Protein AF-A0A519VNX2-F1 (afdb_monomer_lite)

Radius of gyration: 31.34 Å; chains: 1; bounding box: 67×35×85 Å

Foldseek 3Di:
DDDDDDDDDDDDDDDDDPDDDPPPPPPPPPPDDDPQRPDPDDDDPPDDPDDPPPDPPPDDCDPLLLVQLLQLQVCQQPPVNDDQVQAAQPPRSGDPVSVVVQVVVPPVSVVSSQVSNQVNHPPLKHKAKDAPPPDPDDPPDDPPPSRRIHIHIDSDHDDPPDD

Sequence (163 aa):
MKLKSTLSFAALFGILNLLAVASTSGQQTRGYIAPQDSVPVKRGANESLNQYSKVKSIREVDTRMIGAATYAASKLSDTAAYSQREGILIVDLFKAEDLSYFSNGGIANIVALFEEVNKRLPKGKKLEFITDSTQAFTSATNPLVLSALRAKISSNPASVSAN

pLDDT: mean 71.04, std 20.44, range [32.06, 96.5]

Secondary structure (DSSP, 8-state):
------------------------------PPPPGGG--SSPPPTT--SS------------HHHHHHHHHHHHHHH-TTSS-TTT-EEHHHHS-HHHHHHHHHT-HHHHHHHHHHHHHHSPTT-EEEEEE-S-----TTS-S--GGGEEEEEESSPPPS---

Structure (mmCIF, N/CA/C/O backbone):
data_AF-A0A519VNX2-F1
#
_entry.id   AF-A0A519VNX2-F1
#
loop_
_atom_site.group_PDB
_atom_site.id
_atom_site.type_symbol
_atom_site.label_atom_id
_atom_site.label_alt_id
_atom_site.label_comp_id
_atom_site.label_asym_id
_atom_site.label_entity_id
_atom_site.label_seq_id
_atom_site.pdbx_PDB_ins_code
_atom_site.Cartn_x
_atom_site.Cartn_y
_atom_site.Cartn_z
_atom_site.occupancy
_atom_site.B_iso_or_equiv
_atom_site.auth_seq_id
_atom_site.auth_comp_id
_atom_site.auth_asym_id
_atom_site.auth_atom_id
_atom_site.pdbx_PDB_model_num
ATOM 1 N N . MET A 1 1 ? -16.895 12.210 -62.984 1.00 44.88 1 MET A N 1
ATOM 2 C CA . MET A 1 1 ? -16.286 11.177 -63.855 1.00 44.88 1 MET A CA 1
ATOM 3 C C . MET A 1 1 ? -15.260 11.828 -64.773 1.00 44.88 1 MET A C 1
ATOM 5 O O . MET A 1 1 ? -15.672 12.644 -65.586 1.00 44.88 1 MET A O 1
ATOM 9 N N . LYS A 1 2 ? -13.970 11.490 -64.622 1.00 37.09 2 LYS A N 1
ATOM 10 C CA . LYS A 1 2 ? -12.954 11.315 -65.688 1.00 37.09 2 LYS A CA 1
ATOM 11 C C . LYS A 1 2 ? -11.561 11.207 -65.047 1.00 37.09 2 LYS A C 1
ATOM 13 O O . LYS A 1 2 ? -10.993 12.201 -64.615 1.00 37.09 2 LYS A O 1
ATOM 18 N N . LEU A 1 3 ? -11.048 9.975 -64.986 1.00 41.81 3 LEU A N 1
ATOM 19 C CA . LEU A 1 3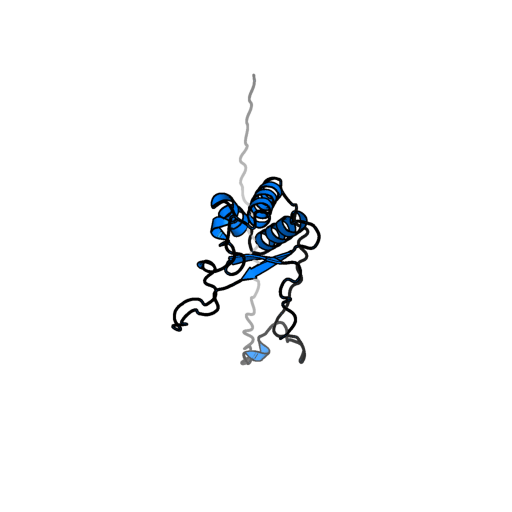 ? -9.623 9.676 -64.839 1.00 41.81 3 LEU A CA 1
ATOM 20 C C . LEU A 1 3 ? -8.884 10.130 -66.100 1.00 41.81 3 LEU A C 1
ATOM 22 O O . LEU A 1 3 ? -9.397 9.865 -67.186 1.00 41.81 3 LEU A O 1
ATOM 26 N N . LYS A 1 4 ? -7.659 10.653 -65.961 1.00 41.97 4 LYS A N 1
ATOM 27 C CA . LYS A 1 4 ? -6.552 10.355 -66.886 1.00 41.97 4 LYS A CA 1
ATOM 28 C C . LYS A 1 4 ? -5.216 10.312 -66.138 1.00 41.97 4 LYS A C 1
ATOM 30 O O . LYS A 1 4 ? -4.702 11.323 -65.681 1.00 41.97 4 LYS A O 1
ATOM 35 N N . SER A 1 5 ? -4.719 9.085 -66.023 1.00 45.97 5 SER A N 1
ATOM 36 C CA . SER A 1 5 ? -3.324 8.699 -65.826 1.00 45.97 5 SER A CA 1
ATOM 37 C C . SER A 1 5 ? -2.527 9.012 -67.094 1.00 45.97 5 SER A C 1
ATOM 39 O O . SER A 1 5 ? -3.057 8.781 -68.179 1.00 45.97 5 SER A O 1
ATOM 41 N N . THR A 1 6 ? -1.272 9.443 -66.943 1.00 48.34 6 THR A N 1
ATOM 42 C CA . THR A 1 6 ? -0.157 9.036 -67.819 1.00 48.34 6 THR A CA 1
ATOM 43 C C . THR A 1 6 ? 1.174 9.229 -67.087 1.00 48.34 6 THR A C 1
ATOM 45 O O . THR A 1 6 ? 1.663 10.348 -66.943 1.00 48.34 6 THR A O 1
ATOM 48 N N . LEU A 1 7 ? 1.748 8.113 -66.634 1.00 41.28 7 LEU A N 1
ATOM 49 C CA . LEU A 1 7 ? 3.182 7.933 -66.402 1.00 41.28 7 LEU A CA 1
ATOM 50 C C . LEU A 1 7 ? 3.916 8.025 -67.746 1.00 41.28 7 LEU A C 1
ATOM 52 O O . LEU A 1 7 ? 3.460 7.424 -68.718 1.00 41.28 7 LEU A O 1
ATOM 56 N N . SER A 1 8 ? 5.071 8.690 -67.789 1.00 40.59 8 SER A N 1
ATOM 57 C CA . SER A 1 8 ? 6.040 8.499 -68.872 1.00 40.59 8 SER A CA 1
ATOM 58 C C . SER A 1 8 ? 7.405 8.154 -68.296 1.00 40.59 8 SER A C 1
ATOM 60 O O . SER A 1 8 ? 8.051 8.958 -67.631 1.00 40.59 8 SER A O 1
ATOM 62 N N . PHE A 1 9 ? 7.804 6.920 -68.585 1.00 40.50 9 PHE A N 1
ATOM 63 C CA . PHE A 1 9 ? 9.162 6.405 -68.563 1.00 40.50 9 PHE A CA 1
ATOM 64 C C . PHE A 1 9 ? 10.041 7.214 -69.527 1.00 40.50 9 PHE A C 1
ATOM 66 O O . PHE A 1 9 ? 9.673 7.391 -70.686 1.00 40.50 9 PHE A O 1
ATOM 73 N N . ALA A 1 10 ? 11.221 7.627 -69.076 1.00 43.41 10 ALA A N 1
ATOM 74 C CA . ALA A 1 10 ? 12.358 7.911 -69.946 1.00 43.41 10 ALA A CA 1
ATOM 75 C C . ALA A 1 10 ? 13.645 7.686 -69.143 1.00 43.41 10 ALA A C 1
ATOM 77 O O . ALA A 1 10 ? 14.170 8.581 -68.488 1.00 43.41 10 ALA A O 1
ATOM 78 N N . ALA A 1 11 ? 14.119 6.444 -69.162 1.00 41.97 11 ALA A N 1
ATOM 79 C CA . ALA A 1 11 ? 15.511 6.124 -68.897 1.00 41.97 11 ALA A CA 1
ATOM 80 C C . ALA A 1 11 ? 16.286 6.347 -70.198 1.00 41.97 11 ALA A C 1
ATOM 82 O O . ALA A 1 11 ? 15.844 5.810 -71.210 1.00 41.97 11 ALA A O 1
ATOM 83 N N . LEU A 1 12 ? 17.421 7.060 -70.176 1.00 33.25 12 LEU A N 1
ATOM 84 C CA . LEU A 1 12 ? 18.574 6.688 -71.002 1.00 33.25 12 LEU A CA 1
ATOM 85 C C . LEU A 1 12 ? 19.874 7.465 -70.684 1.00 33.25 12 LEU A C 1
ATOM 87 O O . LEU A 1 12 ? 19.922 8.684 -70.773 1.00 33.25 12 LEU A O 1
ATOM 91 N N . PHE A 1 13 ? 20.907 6.679 -70.362 1.00 38.81 13 PHE A N 1
ATOM 92 C CA . PHE A 1 13 ? 22.365 6.841 -70.506 1.00 38.81 13 PHE A CA 1
ATOM 93 C C . PHE A 1 13 ? 23.074 8.190 -70.264 1.00 38.81 13 PHE A C 1
ATOM 95 O O . PHE A 1 13 ? 23.016 9.116 -71.063 1.00 38.81 13 PHE A O 1
ATOM 102 N N . GLY A 1 14 ? 23.962 8.169 -69.263 1.00 37.09 14 GLY A N 1
ATOM 103 C CA . GLY A 1 14 ? 25.172 8.991 -69.179 1.00 37.09 14 GLY A CA 1
ATOM 104 C C . GLY A 1 14 ? 26.284 8.188 -68.500 1.00 37.09 14 GLY A C 1
ATOM 105 O O . GLY A 1 14 ? 26.353 8.123 -67.277 1.00 37.09 14 GLY A O 1
ATOM 106 N N . ILE A 1 15 ? 27.086 7.496 -69.308 1.00 43.91 15 ILE A N 1
ATOM 107 C CA . ILE A 1 15 ? 28.237 6.677 -68.908 1.00 43.91 15 ILE A CA 1
ATOM 108 C C . ILE A 1 15 ? 29.459 7.592 -68.697 1.00 43.91 15 ILE A C 1
ATOM 110 O O . ILE A 1 15 ? 29.611 8.585 -69.401 1.00 43.91 15 ILE A O 1
ATOM 114 N N . LEU A 1 16 ? 30.366 7.151 -67.818 1.00 37.91 16 LEU A N 1
ATOM 115 C CA . LEU A 1 16 ? 31.793 7.502 -67.739 1.00 37.91 16 LEU A CA 1
ATOM 116 C C . LEU A 1 16 ? 32.188 8.747 -66.921 1.00 37.91 16 LEU A C 1
ATOM 118 O O . LEU A 1 16 ? 32.229 9.867 -67.411 1.00 37.91 16 LEU A O 1
ATOM 122 N N . ASN A 1 17 ? 32.653 8.495 -65.694 1.00 40.66 17 ASN A N 1
ATOM 123 C CA . ASN A 1 17 ? 33.915 9.061 -65.214 1.00 40.66 17 ASN A CA 1
ATOM 124 C C . ASN A 1 17 ? 34.545 8.111 -64.186 1.00 40.66 17 ASN A C 1
ATOM 126 O O . ASN A 1 17 ? 34.243 8.142 -62.995 1.00 40.66 17 ASN A O 1
ATOM 130 N N . LEU A 1 18 ? 35.413 7.233 -64.693 1.00 43.72 18 LEU A N 1
ATOM 131 C CA . LEU A 1 18 ? 36.406 6.505 -63.910 1.00 43.72 18 LEU A CA 1
ATOM 132 C C . LEU A 1 18 ? 37.554 7.488 -63.629 1.00 43.72 18 LEU A C 1
ATOM 134 O O . LEU A 1 18 ? 38.422 7.689 -64.474 1.00 43.72 18 LEU A O 1
ATOM 138 N N . LEU A 1 19 ? 37.552 8.120 -62.457 1.00 42.41 19 LEU A N 1
ATOM 139 C CA . LEU A 1 19 ? 38.737 8.788 -61.924 1.00 42.41 19 LEU A CA 1
ATOM 140 C C . LEU A 1 19 ? 39.234 7.987 -60.729 1.00 42.41 19 LEU A C 1
ATOM 142 O O . LEU A 1 19 ? 38.565 7.847 -59.707 1.00 42.41 19 LEU A O 1
ATOM 146 N N . ALA A 1 20 ? 40.413 7.411 -60.934 1.00 46.03 20 ALA A N 1
ATOM 147 C CA . ALA A 1 20 ? 41.166 6.636 -59.977 1.00 46.03 20 ALA A CA 1
ATOM 148 C C . ALA A 1 20 ? 41.418 7.447 -58.699 1.00 46.03 20 ALA A C 1
ATOM 150 O O . ALA A 1 20 ? 42.239 8.362 -58.679 1.00 46.03 20 ALA A O 1
ATOM 151 N N . VAL A 1 21 ? 40.752 7.068 -57.609 1.00 44.25 21 VAL A N 1
ATOM 152 C CA . VAL A 1 21 ? 41.239 7.372 -56.263 1.00 44.25 21 VAL A CA 1
ATOM 153 C C . VAL A 1 21 ? 42.240 6.282 -55.917 1.00 44.25 21 VAL A C 1
ATOM 155 O O . VAL A 1 21 ? 41.874 5.157 -55.571 1.00 44.25 21 VAL A O 1
ATOM 158 N N . ALA A 1 22 ? 43.523 6.618 -56.048 1.00 42.34 22 ALA A N 1
ATOM 159 C CA . ALA A 1 22 ? 44.597 5.869 -55.423 1.00 42.34 22 ALA A CA 1
ATOM 160 C C . ALA A 1 22 ? 44.324 5.844 -53.913 1.00 42.34 22 ALA A C 1
ATOM 162 O O . ALA A 1 22 ? 44.553 6.818 -53.200 1.00 42.34 22 ALA A O 1
ATOM 163 N N . SER A 1 23 ? 43.766 4.733 -53.441 1.00 39.31 23 SER A N 1
ATOM 164 C CA . SER A 1 23 ? 43.584 4.474 -52.022 1.00 39.31 23 SER A CA 1
ATOM 165 C C . SER A 1 23 ? 44.945 4.063 -51.479 1.00 39.31 23 SER A C 1
ATOM 167 O O . SER A 1 23 ? 45.313 2.892 -51.524 1.00 39.31 23 SER A O 1
ATOM 169 N N . THR A 1 24 ? 45.733 5.025 -51.010 1.00 43.62 24 THR A N 1
ATOM 170 C CA . THR A 1 24 ? 46.873 4.735 -50.145 1.00 43.62 24 THR A CA 1
ATOM 171 C C . THR A 1 24 ? 46.322 4.221 -48.819 1.00 43.62 24 THR A C 1
ATOM 173 O O . THR A 1 24 ? 46.073 4.973 -47.879 1.00 43.62 24 THR A O 1
ATOM 176 N N . SER A 1 25 ? 46.101 2.909 -48.729 1.00 41.31 25 SER A N 1
ATOM 177 C CA . SER A 1 25 ? 45.883 2.221 -47.460 1.00 41.31 25 SER A CA 1
ATOM 178 C C . SER A 1 25 ? 47.206 2.191 -46.696 1.00 41.31 25 SER A C 1
ATOM 180 O O . SER A 1 25 ? 47.900 1.177 -46.640 1.00 41.31 25 SER A O 1
ATOM 182 N N . GLY A 1 26 ? 47.580 3.340 -46.131 1.00 41.53 26 GLY A N 1
ATOM 183 C CA . GLY A 1 26 ? 48.569 3.421 -45.070 1.00 41.53 26 GLY A CA 1
ATOM 184 C C . GLY A 1 26 ? 47.995 2.708 -43.857 1.00 41.53 26 GLY A C 1
ATOM 185 O O . GLY A 1 26 ? 47.227 3.284 -43.090 1.00 41.53 26 GLY A O 1
ATOM 186 N N . GLN A 1 27 ? 48.321 1.427 -43.717 1.00 41.25 27 GLN A N 1
ATOM 187 C CA . GLN A 1 27 ? 48.014 0.639 -42.535 1.00 41.25 27 GLN A CA 1
ATOM 188 C C . GLN A 1 27 ? 48.839 1.218 -41.378 1.00 41.25 27 GLN A C 1
ATOM 190 O O . GLN A 1 27 ? 49.969 0.811 -41.125 1.00 41.25 27 GLN A O 1
ATOM 195 N N . GLN A 1 28 ? 48.297 2.233 -40.700 1.00 48.22 28 GLN A N 1
ATOM 196 C CA . GLN A 1 28 ? 48.812 2.673 -39.411 1.00 48.22 28 GLN A CA 1
ATOM 197 C C . GLN A 1 28 ? 48.651 1.499 -38.448 1.00 48.22 28 GLN A C 1
ATOM 199 O O . GLN A 1 28 ? 47.546 1.198 -37.993 1.00 48.22 28 GLN A O 1
ATOM 204 N N . THR A 1 29 ? 49.755 0.823 -38.147 1.00 52.72 29 THR A N 1
ATOM 205 C CA . THR A 1 29 ? 49.855 -0.095 -37.017 1.00 52.72 29 THR A CA 1
ATOM 206 C C . THR A 1 29 ? 49.552 0.697 -35.753 1.00 52.72 29 THR A C 1
ATOM 208 O O . THR A 1 29 ? 50.428 1.352 -35.188 1.00 52.72 29 THR A O 1
ATOM 211 N N . ARG A 1 30 ? 48.285 0.684 -35.325 1.00 60.16 30 ARG A N 1
ATOM 212 C CA . ARG A 1 30 ? 47.913 1.095 -33.975 1.00 60.16 30 ARG A CA 1
ATOM 213 C C . ARG A 1 30 ? 48.643 0.136 -33.043 1.00 60.16 30 ARG A C 1
ATOM 215 O O . ARG A 1 30 ? 48.323 -1.050 -33.008 1.00 60.16 30 ARG A O 1
ATOM 222 N N . GLY A 1 31 ? 49.680 0.639 -32.376 1.00 70.44 31 GLY A N 1
ATOM 223 C CA . GLY A 1 31 ? 50.355 -0.093 -31.312 1.00 70.44 31 GLY A CA 1
ATOM 224 C C . GLY A 1 31 ? 49.340 -0.559 -30.269 1.00 70.44 31 GLY A C 1
ATOM 225 O O . GLY A 1 31 ? 48.233 -0.025 -30.192 1.00 70.44 31 GLY A O 1
ATOM 226 N N . TYR A 1 32 ? 49.710 -1.575 -29.493 1.00 78.38 32 TYR A N 1
ATOM 227 C CA . TYR A 1 32 ? 48.873 -2.084 -28.410 1.00 78.38 32 TYR A CA 1
ATOM 228 C C . TYR A 1 32 ? 48.396 -0.928 -27.515 1.00 78.38 32 TYR A C 1
ATOM 230 O O . TYR A 1 32 ? 49.207 -0.235 -26.901 1.00 78.38 32 TYR A O 1
ATOM 238 N N . ILE A 1 33 ? 47.079 -0.719 -27.466 1.00 70.19 33 ILE A N 1
ATOM 239 C CA . ILE A 1 33 ? 46.433 0.207 -26.536 1.00 70.19 33 ILE A CA 1
ATOM 240 C C . ILE A 1 33 ? 45.960 -0.648 -25.372 1.00 70.19 33 ILE A C 1
ATOM 242 O O . ILE A 1 33 ? 45.141 -1.551 -25.557 1.00 70.19 33 ILE A O 1
ATOM 246 N N . ALA A 1 34 ? 46.495 -0.389 -24.183 1.00 72.50 34 ALA A N 1
ATOM 247 C CA . ALA A 1 34 ? 46.069 -1.110 -22.999 1.00 72.50 34 ALA A CA 1
ATOM 248 C C . ALA A 1 34 ? 44.564 -0.858 -22.754 1.00 72.50 34 ALA A C 1
ATOM 250 O O . ALA A 1 34 ? 44.101 0.264 -22.973 1.00 72.50 34 ALA A O 1
ATOM 251 N N . PRO A 1 35 ? 43.775 -1.858 -22.316 1.00 69.75 35 PRO A N 1
ATOM 252 C CA . PRO A 1 35 ? 42.317 -1.740 -22.210 1.00 69.75 35 PRO A CA 1
ATOM 253 C C . PRO A 1 35 ? 41.840 -0.507 -21.429 1.00 69.75 35 PRO A C 1
ATOM 255 O O . PRO A 1 35 ? 40.859 0.128 -21.810 1.00 69.75 35 PRO A O 1
ATOM 258 N N . GLN A 1 36 ? 42.577 -0.099 -20.395 1.00 69.69 36 GLN A N 1
ATOM 259 C CA . GLN A 1 36 ? 42.298 1.103 -19.606 1.00 69.69 36 GLN A CA 1
ATOM 260 C C . GLN A 1 36 ? 42.419 2.425 -20.389 1.00 69.69 36 GLN A C 1
ATOM 262 O O . GLN A 1 36 ? 41.786 3.413 -20.023 1.00 69.69 36 GLN A O 1
ATOM 267 N N . ASP A 1 37 ? 43.195 2.447 -21.472 1.00 67.62 37 ASP A N 1
ATOM 268 C CA . ASP A 1 37 ? 43.405 3.613 -22.338 1.00 67.62 37 ASP A CA 1
ATOM 269 C C . ASP A 1 37 ? 42.513 3.595 -23.587 1.00 67.62 37 ASP A C 1
ATOM 271 O O . ASP A 1 37 ? 42.497 4.555 -24.354 1.00 67.62 37 ASP A O 1
ATOM 275 N N . SER A 1 38 ? 41.730 2.527 -23.772 1.00 69.88 38 SER A N 1
ATOM 276 C CA . SER A 1 38 ? 40.743 2.409 -24.851 1.00 69.88 38 SER A CA 1
ATOM 277 C C . SER A 1 38 ? 39.376 3.018 -24.508 1.00 69.88 38 SER A C 1
ATOM 279 O O . SER A 1 38 ? 38.505 3.104 -25.375 1.00 69.88 38 SER A O 1
ATOM 281 N N . VAL A 1 39 ? 39.175 3.464 -23.260 1.00 69.12 39 VAL A N 1
ATOM 282 C CA . VAL A 1 39 ? 37.908 4.060 -22.818 1.00 69.12 39 VAL A CA 1
ATOM 283 C C . VAL A 1 39 ? 37.790 5.487 -23.379 1.00 69.12 39 VAL A C 1
ATOM 285 O O . VAL A 1 39 ? 38.620 6.335 -23.049 1.00 69.12 39 VAL A O 1
ATOM 288 N N . PRO A 1 40 ? 36.756 5.796 -24.185 1.00 64.75 40 PRO A N 1
ATOM 289 C CA . PRO A 1 40 ? 36.623 7.089 -24.867 1.00 64.75 40 PRO A CA 1
ATOM 290 C C . PRO A 1 40 ? 36.394 8.275 -23.916 1.00 64.75 40 PRO A C 1
ATOM 292 O O . PRO A 1 40 ? 36.551 9.424 -24.318 1.00 64.75 40 PRO A O 1
ATOM 295 N N . VAL A 1 41 ? 36.042 8.009 -22.655 1.00 68.12 41 VAL A N 1
ATOM 296 C CA . VAL A 1 41 ? 35.867 9.016 -21.605 1.00 68.12 41 VAL A CA 1
ATOM 297 C C . VAL A 1 41 ? 36.534 8.507 -20.330 1.00 68.12 41 VAL A C 1
ATOM 299 O O . VAL A 1 41 ? 36.065 7.552 -19.709 1.00 68.12 41 VAL A O 1
ATOM 302 N N . LYS A 1 42 ? 37.643 9.141 -19.934 1.00 67.69 42 LYS A N 1
ATOM 303 C CA . LYS A 1 42 ? 38.283 8.875 -18.641 1.00 67.69 42 LYS A CA 1
ATOM 304 C C . LYS A 1 42 ? 37.453 9.531 -17.540 1.00 67.69 42 LYS A C 1
ATOM 306 O O . LYS A 1 42 ? 37.193 10.730 -17.591 1.00 67.69 42 LYS A O 1
ATOM 311 N N . ARG A 1 43 ? 37.039 8.732 -16.558 1.00 67.75 43 ARG A N 1
ATOM 312 C CA . ARG A 1 43 ? 36.327 9.218 -15.373 1.00 67.75 43 ARG A CA 1
ATOM 313 C C . ARG A 1 43 ? 37.257 10.059 -14.506 1.00 67.75 43 ARG A C 1
ATOM 315 O O . ARG A 1 43 ? 38.447 9.760 -14.400 1.00 67.75 43 ARG A O 1
ATOM 322 N N . GLY A 1 44 ? 36.714 11.095 -13.876 1.00 77.75 44 GLY A N 1
ATOM 323 C CA . GLY A 1 44 ? 37.457 11.886 -12.897 1.00 77.75 44 GLY A CA 1
ATOM 324 C C . GLY A 1 44 ? 37.839 11.030 -11.685 1.00 77.75 44 GLY A C 1
ATOM 325 O O . GLY A 1 44 ? 37.074 10.155 -11.284 1.00 77.75 44 GLY A O 1
ATOM 326 N N . ALA A 1 45 ? 38.997 11.295 -11.070 1.00 73.94 45 ALA A N 1
ATOM 327 C CA . ALA A 1 45 ? 39.534 10.497 -9.955 1.00 73.94 45 ALA A CA 1
ATOM 32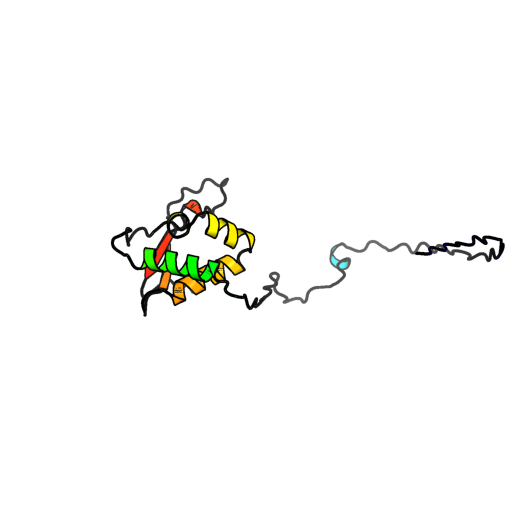8 C C . ALA A 1 45 ? 38.576 10.354 -8.750 1.00 73.94 45 ALA A C 1
ATOM 330 O O . ALA A 1 45 ? 38.704 9.408 -7.982 1.00 73.94 45 ALA A O 1
ATOM 331 N N . ASN A 1 46 ? 37.596 11.258 -8.622 1.00 72.12 46 ASN A N 1
ATOM 332 C CA . ASN A 1 46 ? 36.613 11.291 -7.537 1.00 72.12 46 ASN A CA 1
ATOM 333 C C . ASN A 1 46 ? 35.154 11.191 -8.028 1.00 72.12 46 ASN A C 1
ATOM 335 O O . ASN A 1 46 ? 34.231 11.528 -7.288 1.00 72.12 46 ASN A O 1
ATOM 339 N N . GLU A 1 47 ? 34.904 10.771 -9.273 1.00 69.94 47 GLU A N 1
ATOM 340 C CA . GLU A 1 47 ? 33.527 10.571 -9.738 1.00 69.94 47 GLU A CA 1
ATOM 341 C C . GLU A 1 47 ? 32.907 9.327 -9.093 1.00 69.94 47 GLU A C 1
ATOM 343 O O . GLU A 1 47 ? 33.455 8.228 -9.189 1.00 69.94 47 GLU A O 1
ATOM 348 N N . SER A 1 48 ? 31.722 9.481 -8.494 1.00 69.19 48 SER A N 1
ATOM 349 C CA . SER A 1 48 ? 30.921 8.367 -7.969 1.00 69.19 48 SER A CA 1
ATOM 350 C C . SER A 1 48 ? 30.731 7.272 -9.026 1.00 69.19 48 SER A C 1
ATOM 352 O O . SER A 1 48 ? 30.368 7.555 -10.167 1.00 69.19 48 SER A O 1
ATOM 354 N N . LEU A 1 49 ? 30.948 6.008 -8.638 1.00 67.06 49 LEU A N 1
ATOM 355 C CA . LEU A 1 49 ? 30.630 4.823 -9.456 1.00 67.06 49 LEU A CA 1
ATOM 356 C C . LEU A 1 49 ? 29.137 4.723 -9.779 1.00 67.06 49 LEU A C 1
ATOM 358 O O . LEU A 1 49 ? 28.767 4.175 -10.812 1.00 67.06 49 LEU A O 1
ATOM 362 N N . ASN A 1 50 ? 28.299 5.299 -8.919 1.00 61.03 50 ASN A N 1
ATOM 363 C CA . ASN A 1 50 ? 26.856 5.274 -9.053 1.00 61.03 50 ASN A CA 1
ATOM 364 C C . ASN A 1 50 ? 26.377 6.625 -9.588 1.00 61.03 50 ASN A C 1
ATOM 366 O O . ASN A 1 50 ? 26.440 7.639 -8.885 1.00 61.03 50 ASN A O 1
ATOM 370 N N . GLN A 1 51 ? 25.886 6.637 -10.827 1.00 53.81 51 GLN A N 1
ATOM 371 C CA . GLN A 1 51 ? 25.124 7.760 -11.362 1.00 53.81 51 GLN A CA 1
ATOM 372 C C . GLN A 1 51 ? 23.681 7.650 -10.863 1.00 53.81 51 GLN A C 1
ATOM 374 O O . GLN A 1 51 ? 22.859 6.934 -11.430 1.00 53.81 51 GLN A O 1
ATOM 379 N N . TYR A 1 52 ? 23.360 8.361 -9.784 1.00 49.88 52 TYR A N 1
ATOM 380 C CA . TYR A 1 52 ? 21.972 8.530 -9.368 1.00 49.88 52 TYR A CA 1
ATOM 381 C C . TYR A 1 52 ? 21.305 9.553 -10.288 1.00 49.88 52 TYR A C 1
ATOM 383 O O . TYR A 1 52 ? 21.366 10.761 -10.056 1.00 49.88 52 TYR A O 1
ATOM 391 N N . SER A 1 53 ? 20.672 9.071 -11.356 1.00 47.47 53 SER A N 1
ATOM 392 C CA . SER A 1 53 ? 19.814 9.911 -12.187 1.00 47.47 53 SER A CA 1
ATOM 393 C C . SER A 1 53 ? 18.559 10.283 -11.393 1.00 47.47 53 SER A C 1
ATOM 395 O O . SER A 1 53 ? 17.662 9.462 -11.191 1.00 47.47 53 SER A O 1
ATOM 397 N N . LYS A 1 54 ? 18.489 11.528 -10.909 1.00 44.59 54 LYS A N 1
ATOM 398 C CA . LYS A 1 54 ? 17.256 12.105 -10.355 1.00 44.59 54 LYS A CA 1
ATOM 399 C C . LYS A 1 54 ? 16.320 12.463 -11.509 1.00 44.59 54 LYS A C 1
ATOM 401 O O . LYS A 1 54 ? 16.220 13.619 -11.911 1.00 44.59 54 LYS A O 1
ATOM 406 N N . VAL A 1 55 ? 15.614 11.468 -12.037 1.00 49.50 55 VAL A N 1
ATOM 407 C CA . VAL A 1 55 ? 14.501 11.713 -12.958 1.00 49.50 55 VAL A CA 1
ATOM 408 C C . VAL A 1 55 ? 13.299 12.151 -12.131 1.00 49.50 55 VAL A C 1
ATOM 410 O O . VAL A 1 55 ? 12.663 11.349 -11.451 1.00 49.50 55 VAL A O 1
ATOM 413 N N . LYS A 1 56 ? 12.980 13.445 -12.174 1.00 46.22 56 LYS A N 1
ATOM 414 C CA . LYS A 1 56 ? 11.731 13.964 -11.616 1.00 46.22 56 LYS A CA 1
ATOM 415 C C . LYS A 1 56 ? 10.635 13.768 -12.667 1.00 46.22 56 LYS A C 1
ATOM 417 O O . LYS A 1 56 ? 10.398 14.655 -13.480 1.00 46.22 56 LYS A O 1
ATOM 422 N N . SER A 1 57 ? 9.997 12.597 -12.695 1.00 48.28 57 SER A N 1
ATOM 423 C CA . SER A 1 57 ? 8.800 12.413 -13.522 1.00 48.28 57 SER A CA 1
ATOM 424 C C . SER A 1 57 ? 7.622 13.087 -12.822 1.00 48.28 57 SER A C 1
ATOM 426 O O . SER A 1 57 ? 7.121 12.576 -11.821 1.00 48.28 57 SER A O 1
ATOM 428 N N . ILE A 1 58 ? 7.185 14.242 -13.320 1.00 50.56 58 ILE A N 1
ATOM 429 C CA . ILE A 1 58 ? 5.866 14.773 -12.966 1.00 50.56 58 ILE A CA 1
ATOM 430 C C . ILE A 1 58 ? 4.873 13.845 -13.657 1.00 50.56 58 ILE A C 1
ATOM 432 O O . ILE A 1 58 ? 4.806 13.825 -14.884 1.00 50.56 58 ILE A O 1
ATOM 436 N N . ARG A 1 59 ? 4.197 12.999 -12.879 1.00 61.28 59 ARG A N 1
ATOM 437 C CA . ARG A 1 59 ? 3.293 11.988 -13.421 1.00 61.28 59 ARG A CA 1
ATOM 438 C C . ARG A 1 59 ? 1.851 12.431 -13.233 1.00 61.28 59 ARG A C 1
ATOM 440 O O . ARG A 1 59 ? 1.474 12.883 -12.154 1.00 61.28 59 ARG A O 1
ATOM 447 N N . GLU A 1 60 ? 1.075 12.316 -14.301 1.00 67.50 60 GLU A N 1
ATOM 448 C CA . GLU A 1 60 ? -0.356 12.590 -14.290 1.00 67.50 60 GLU A CA 1
ATOM 449 C C . GLU A 1 60 ? -1.064 11.497 -13.483 1.00 67.50 60 GLU A C 1
ATOM 451 O O . GLU A 1 60 ? -0.901 10.304 -13.746 1.00 67.50 60 GLU A O 1
ATOM 456 N N . VAL A 1 61 ? -1.799 11.907 -12.452 1.00 78.56 61 VAL A N 1
ATOM 457 C CA . VAL A 1 61 ? -2.631 11.009 -11.653 1.00 78.56 61 VAL A CA 1
ATOM 458 C C . VAL A 1 61 ? -3.926 10.783 -12.431 1.00 78.56 61 VAL A C 1
ATOM 460 O O . VAL A 1 61 ? -4.722 11.709 -12.582 1.00 78.56 61 VAL A O 1
ATOM 463 N N . ASP A 1 62 ? -4.133 9.564 -12.929 1.00 86.88 62 ASP A N 1
ATOM 464 C CA . ASP A 1 62 ? -5.352 9.202 -13.655 1.00 86.88 62 ASP A CA 1
ATOM 465 C C . ASP A 1 62 ? -6.505 8.810 -12.706 1.00 86.88 62 ASP A C 1
ATOM 467 O O . ASP A 1 62 ? -6.334 8.566 -11.506 1.00 86.88 62 ASP A O 1
ATOM 471 N N . THR A 1 63 ? -7.726 8.755 -13.243 1.00 91.44 63 THR A N 1
ATOM 472 C CA . THR A 1 63 ? -8.932 8.397 -12.474 1.00 91.44 63 THR A CA 1
ATOM 473 C C . THR A 1 63 ? -8.853 6.994 -11.880 1.00 91.44 63 THR A C 1
ATOM 475 O O . THR A 1 63 ? -9.410 6.745 -10.808 1.00 91.44 63 THR A O 1
ATOM 478 N N . ARG A 1 64 ? -8.129 6.083 -12.537 1.00 92.88 64 ARG A N 1
ATOM 479 C CA . ARG A 1 64 ? -7.918 4.719 -12.058 1.00 92.88 64 ARG A CA 1
ATOM 480 C C . ARG A 1 64 ? -7.034 4.700 -10.816 1.00 92.88 64 ARG A C 1
ATOM 482 O O . ARG A 1 64 ? -7.375 4.028 -9.850 1.00 92.88 64 ARG A O 1
ATOM 489 N N . MET A 1 65 ? -5.954 5.474 -10.801 1.00 93.88 65 MET A N 1
ATOM 490 C CA . MET A 1 65 ? -5.068 5.649 -9.652 1.00 93.88 65 MET A CA 1
ATOM 491 C C . MET A 1 65 ? -5.815 6.264 -8.481 1.00 93.88 65 MET A C 1
ATOM 493 O O . MET A 1 65 ? -5.699 5.774 -7.361 1.00 93.88 65 MET A O 1
ATOM 497 N N . ILE A 1 66 ? -6.648 7.272 -8.746 1.00 94.88 66 ILE A N 1
ATOM 498 C CA . ILE A 1 66 ? -7.525 7.859 -7.730 1.00 94.88 66 ILE A CA 1
ATOM 499 C C . ILE A 1 66 ? -8.464 6.795 -7.154 1.00 94.88 66 ILE A C 1
ATOM 501 O O . ILE A 1 66 ? -8.570 6.686 -5.935 1.00 94.88 66 ILE A O 1
ATOM 505 N N . GLY A 1 67 ? -9.125 6.006 -8.005 1.00 95.94 67 GLY A N 1
ATOM 506 C CA . GLY A 1 67 ? -10.044 4.948 -7.583 1.00 95.94 67 GLY A CA 1
ATOM 507 C C . GLY A 1 67 ? -9.358 3.856 -6.761 1.00 95.94 67 GLY A C 1
ATOM 508 O O . GLY A 1 67 ? -9.819 3.533 -5.665 1.00 95.94 67 GLY A O 1
ATOM 509 N N . ALA A 1 68 ? -8.227 3.343 -7.245 1.00 95.56 68 ALA A N 1
ATOM 510 C CA . ALA A 1 68 ? -7.425 2.335 -6.560 1.00 95.56 68 ALA A CA 1
ATOM 511 C C . ALA A 1 68 ? -6.903 2.850 -5.211 1.00 95.56 68 ALA A C 1
ATOM 513 O O . ALA A 1 68 ? -6.994 2.153 -4.201 1.00 95.56 68 ALA A O 1
ATOM 514 N N . ALA A 1 69 ? -6.424 4.096 -5.167 1.00 95.94 69 ALA A N 1
ATOM 515 C CA . ALA A 1 69 ? -5.952 4.726 -3.941 1.00 95.94 69 ALA A CA 1
ATOM 516 C C . ALA A 1 69 ? -7.081 4.957 -2.927 1.00 95.94 69 ALA A C 1
ATOM 518 O O . ALA A 1 69 ? -6.882 4.737 -1.734 1.00 95.94 69 ALA A O 1
ATOM 519 N N . THR A 1 70 ? -8.269 5.370 -3.378 1.00 96.50 70 THR A N 1
ATOM 520 C CA . THR A 1 70 ? -9.457 5.525 -2.521 1.00 96.50 70 THR A CA 1
ATOM 521 C C . THR A 1 70 ? -9.916 4.186 -1.961 1.00 96.50 70 THR A C 1
ATOM 523 O O . THR A 1 70 ? -10.194 4.085 -0.767 1.00 96.50 70 THR A O 1
ATOM 526 N N . TYR A 1 71 ? -9.943 3.143 -2.792 1.00 95.81 71 TYR A N 1
ATOM 527 C CA . TYR A 1 71 ? -10.268 1.794 -2.345 1.00 95.81 71 TYR A CA 1
ATOM 528 C C . TYR A 1 71 ? -9.273 1.308 -1.284 1.00 95.81 71 TYR A C 1
ATOM 530 O O . TYR A 1 71 ? -9.685 0.950 -0.179 1.00 95.81 71 TYR A O 1
ATOM 538 N N . ALA A 1 72 ? -7.972 1.393 -1.559 1.00 95.69 72 ALA A N 1
ATOM 539 C CA . ALA A 1 72 ? -6.935 1.014 -0.606 1.00 95.69 72 ALA A CA 1
ATOM 540 C C . ALA A 1 72 ? -7.009 1.825 0.700 1.00 95.69 72 ALA A C 1
ATOM 542 O O . ALA A 1 72 ? -6.939 1.259 1.788 1.00 95.69 72 ALA A O 1
ATOM 543 N N . ALA A 1 73 ? -7.219 3.142 0.618 1.00 95.56 73 ALA A N 1
ATOM 544 C CA . ALA A 1 73 ? -7.374 3.993 1.795 1.00 95.56 73 ALA A CA 1
ATOM 545 C C . ALA A 1 73 ? -8.597 3.605 2.640 1.00 95.56 73 ALA A C 1
ATOM 547 O O . ALA A 1 73 ? -8.510 3.630 3.867 1.00 95.56 73 ALA A O 1
ATOM 548 N N . SER A 1 74 ? -9.711 3.201 2.017 1.00 95.00 74 SER A N 1
ATOM 549 C CA . SER A 1 74 ? -10.893 2.711 2.741 1.00 95.00 74 SER A CA 1
ATOM 550 C C . SER A 1 74 ? -10.605 1.414 3.504 1.00 95.00 74 SER A C 1
ATOM 552 O O . SER A 1 74 ? -10.909 1.331 4.691 1.00 95.00 74 SER A O 1
ATOM 554 N N . LYS A 1 75 ? -9.916 0.454 2.871 1.00 94.81 75 LYS A N 1
ATOM 555 C CA . LYS A 1 75 ? -9.477 -0.804 3.501 1.00 94.81 75 LYS A CA 1
ATOM 556 C C . LYS A 1 75 ? -8.533 -0.563 4.675 1.00 94.81 75 LYS A C 1
ATOM 558 O O . LYS A 1 75 ? -8.664 -1.190 5.715 1.00 94.81 75 LYS A O 1
ATOM 563 N N . LEU A 1 76 ? -7.599 0.367 4.506 1.00 94.00 76 LEU A N 1
ATOM 564 C CA . LEU A 1 76 ? -6.632 0.755 5.531 1.00 94.00 76 LEU A CA 1
ATOM 565 C C . LEU A 1 76 ? -7.254 1.547 6.685 1.00 94.00 76 LEU A C 1
ATOM 567 O O . LEU A 1 76 ? -6.754 1.489 7.805 1.00 94.00 76 LEU A O 1
ATOM 571 N N . SER A 1 77 ? -8.318 2.304 6.420 1.00 92.06 77 SER A N 1
ATOM 572 C CA . SER A 1 77 ? -9.026 3.074 7.449 1.00 92.06 77 SER A CA 1
ATOM 573 C C . SER A 1 77 ? -9.941 2.200 8.300 1.00 92.06 77 SER A C 1
ATOM 575 O O . SER A 1 77 ? -10.184 2.532 9.459 1.00 92.06 77 SER A O 1
ATOM 577 N N . ASP A 1 78 ? -10.423 1.083 7.752 1.00 92.38 78 ASP A N 1
ATOM 578 C CA . ASP A 1 78 ? -11.166 0.074 8.498 1.00 92.38 78 ASP A CA 1
ATOM 579 C C . ASP A 1 78 ? -10.207 -0.821 9.291 1.00 92.38 78 ASP A C 1
ATOM 581 O O . ASP A 1 78 ? -9.843 -1.931 8.899 1.00 92.38 78 ASP A O 1
ATOM 585 N N . THR A 1 79 ? -9.766 -0.312 10.439 1.00 85.75 79 THR A N 1
ATOM 586 C CA . THR A 1 79 ? -8.799 -1.004 11.291 1.00 85.75 79 THR A CA 1
ATOM 587 C C . THR A 1 79 ? -9.341 -2.279 11.936 1.00 85.75 79 THR A C 1
ATOM 589 O O . THR A 1 79 ? -8.545 -3.037 12.489 1.00 85.75 79 THR A O 1
ATOM 592 N N . ALA A 1 80 ? -10.655 -2.524 11.870 1.00 89.38 80 ALA A N 1
ATOM 593 C CA . ALA A 1 80 ? -11.284 -3.757 12.333 1.00 89.38 80 ALA A CA 1
ATOM 594 C C . ALA A 1 80 ? -11.205 -4.885 11.289 1.00 89.38 80 ALA A C 1
ATOM 596 O O . ALA A 1 80 ? -11.279 -6.058 11.652 1.00 89.38 80 ALA A O 1
ATOM 597 N N . ALA A 1 81 ? -11.014 -4.551 10.009 1.00 88.69 81 ALA A N 1
ATOM 598 C CA . ALA A 1 81 ? -10.957 -5.521 8.918 1.00 88.69 81 ALA A CA 1
ATOM 599 C C . ALA A 1 81 ? -9.612 -6.261 8.799 1.00 88.69 81 ALA A C 1
ATOM 601 O O . ALA A 1 81 ? -9.500 -7.193 8.002 1.00 88.69 81 ALA A O 1
ATOM 602 N N . TYR A 1 82 ? -8.581 -5.858 9.550 1.00 90.44 82 TYR A N 1
ATOM 603 C CA . TYR A 1 82 ? -7.261 -6.486 9.497 1.00 90.44 82 TYR A CA 1
ATOM 604 C C . TYR A 1 82 ? -6.488 -6.367 10.820 1.00 90.44 82 TYR A C 1
ATOM 606 O O . TYR A 1 82 ? -6.708 -5.467 11.630 1.00 90.44 82 TYR A O 1
ATOM 614 N N . SER A 1 83 ? -5.526 -7.271 11.031 1.00 89.31 83 SER A N 1
ATOM 615 C CA . SER A 1 83 ? -4.627 -7.231 12.190 1.00 89.31 83 SER A CA 1
ATOM 616 C C . SER A 1 83 ? -3.698 -6.018 12.108 1.00 89.31 83 SER A C 1
ATOM 618 O O . SER A 1 83 ? -2.846 -5.948 11.229 1.00 89.31 83 SER A O 1
ATOM 620 N N . GLN A 1 84 ? -3.787 -5.078 13.054 1.00 87.44 84 GLN A N 1
ATOM 621 C CA . GLN A 1 84 ? -2.869 -3.924 13.107 1.00 87.44 84 GLN A CA 1
ATOM 622 C C . GLN A 1 84 ? -1.413 -4.321 13.393 1.00 87.44 84 GLN A C 1
ATOM 624 O O . GLN A 1 84 ? -0.495 -3.547 13.116 1.00 87.44 84 GLN A O 1
ATOM 629 N N . ARG A 1 85 ? -1.196 -5.512 13.967 1.00 86.81 85 ARG A N 1
ATOM 630 C CA . ARG A 1 85 ? 0.142 -6.039 14.247 1.00 86.81 85 ARG A CA 1
ATOM 631 C C . ARG A 1 85 ? 0.813 -6.548 12.977 1.00 86.81 85 ARG A C 1
ATOM 633 O O . ARG A 1 85 ? 1.983 -6.257 12.764 1.00 86.81 85 ARG A O 1
ATOM 640 N N . GLU A 1 86 ? 0.074 -7.295 12.165 1.00 87.12 86 GLU A N 1
ATOM 641 C CA . GLU A 1 86 ? 0.603 -7.949 10.963 1.00 87.12 86 GLU A CA 1
ATOM 642 C C . GLU A 1 86 ? 0.471 -7.052 9.726 1.00 87.12 86 GLU A C 1
ATOM 644 O O . GLU A 1 86 ? 1.340 -7.041 8.863 1.00 87.12 86 GLU A O 1
ATOM 649 N N . GLY A 1 87 ? -0.585 -6.245 9.658 1.00 90.12 87 GLY A N 1
ATOM 650 C CA . GLY A 1 87 ? -0.951 -5.473 8.478 1.00 90.12 87 GLY A CA 1
ATOM 651 C C . GLY A 1 87 ? -1.718 -6.299 7.442 1.00 90.12 87 GLY A C 1
ATOM 652 O O . GLY A 1 87 ? -1.843 -7.523 7.530 1.00 90.12 87 GLY A O 1
ATOM 653 N N . ILE A 1 88 ? -2.241 -5.602 6.439 1.00 91.69 88 ILE A N 1
ATOM 654 C CA . ILE A 1 88 ? -2.919 -6.183 5.279 1.00 91.69 88 ILE A CA 1
ATOM 655 C C . ILE A 1 88 ? -1.899 -6.465 4.172 1.00 91.69 88 ILE A C 1
ATOM 657 O O . ILE A 1 88 ? -1.001 -5.657 3.940 1.00 91.69 88 ILE A O 1
ATOM 661 N N . LEU A 1 89 ? -2.010 -7.601 3.480 1.00 90.44 89 LEU A N 1
ATOM 662 C CA . LEU A 1 89 ? -1.155 -7.893 2.327 1.00 90.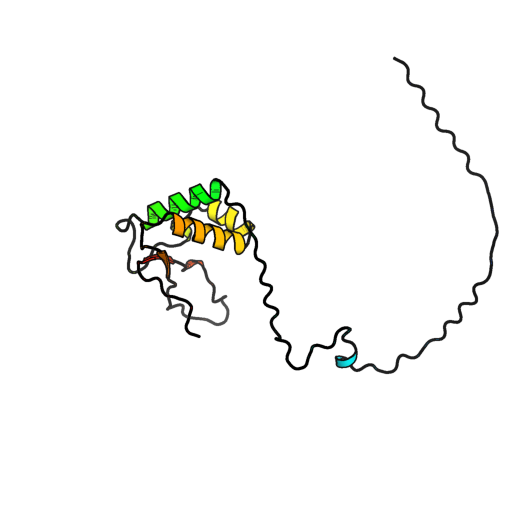44 89 LEU A CA 1
ATOM 663 C C . LEU A 1 89 ? -1.417 -6.895 1.195 1.00 90.44 89 LEU A C 1
ATOM 665 O O . LEU A 1 89 ? -2.560 -6.520 0.938 1.00 90.44 89 LEU A O 1
ATOM 669 N N . ILE A 1 90 ? -0.373 -6.506 0.457 1.00 89.25 90 ILE A N 1
ATOM 670 C CA . ILE A 1 90 ? -0.532 -5.593 -0.690 1.00 89.25 90 ILE A CA 1
ATOM 671 C C . ILE A 1 90 ? -1.475 -6.175 -1.755 1.00 89.25 90 ILE A C 1
ATOM 673 O O . ILE A 1 90 ? -2.234 -5.428 -2.369 1.00 89.25 90 ILE A O 1
ATOM 677 N N . VAL A 1 91 ? -1.480 -7.499 -1.937 1.00 89.25 91 VAL A N 1
ATOM 678 C CA . VAL A 1 91 ? -2.385 -8.183 -2.877 1.00 89.25 91 VAL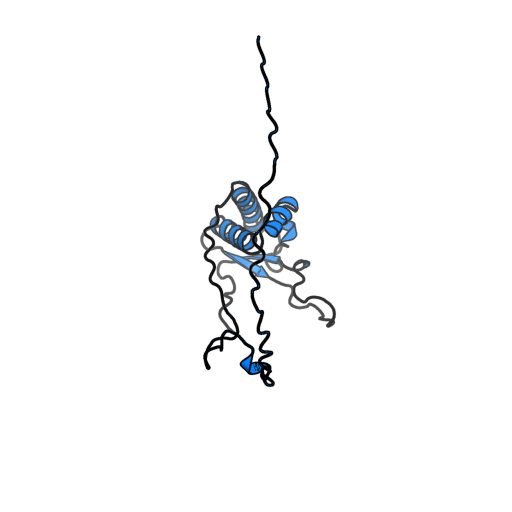 A CA 1
ATOM 679 C C . VAL A 1 91 ? -3.859 -8.123 -2.465 1.00 89.25 91 VAL A C 1
ATOM 681 O O . VAL A 1 91 ? -4.718 -8.182 -3.335 1.00 89.25 91 VAL A O 1
ATOM 684 N N . ASP A 1 92 ? -4.143 -7.946 -1.172 1.00 90.25 92 ASP A N 1
ATOM 685 C CA . ASP A 1 92 ? -5.505 -7.806 -0.637 1.00 90.25 92 ASP A CA 1
ATOM 686 C C . ASP A 1 92 ? -5.928 -6.332 -0.520 1.00 90.25 92 ASP A C 1
ATOM 688 O O . ASP A 1 92 ? -7.117 -6.001 -0.463 1.00 90.25 92 ASP A O 1
ATOM 692 N N . LEU A 1 93 ? -4.944 -5.429 -0.480 1.00 92.12 93 LEU A N 1
ATOM 693 C CA . LEU A 1 93 ? -5.149 -3.989 -0.385 1.00 92.12 93 LEU A CA 1
ATOM 694 C C . LEU A 1 93 ? -5.664 -3.383 -1.699 1.00 92.12 93 LEU A C 1
ATOM 696 O O . LEU A 1 93 ? -6.425 -2.413 -1.684 1.00 92.12 93 LEU A O 1
ATOM 700 N N . PHE A 1 94 ? -5.263 -3.955 -2.831 1.00 92.75 94 PHE A N 1
ATOM 701 C CA . PHE A 1 94 ? -5.621 -3.491 -4.168 1.00 92.75 94 PHE A CA 1
ATOM 702 C C . PHE A 1 94 ? -6.301 -4.601 -4.963 1.00 92.75 94 PHE A C 1
ATOM 704 O O . PHE A 1 94 ? -6.124 -5.784 -4.694 1.00 92.75 94 PHE A O 1
ATOM 711 N N . LYS A 1 95 ? -7.052 -4.229 -5.999 1.00 92.50 95 LYS A N 1
ATOM 712 C CA . LYS A 1 95 ? -7.548 -5.214 -6.962 1.00 92.50 95 LYS A CA 1
ATOM 713 C C . LYS A 1 95 ? -6.389 -5.732 -7.816 1.00 92.50 95 LYS A C 1
ATOM 715 O O . LYS A 1 95 ? -5.507 -4.963 -8.202 1.00 92.50 95 LYS A O 1
ATOM 720 N N . ALA A 1 96 ? -6.425 -7.012 -8.184 1.00 89.62 96 ALA A N 1
ATOM 721 C CA . ALA A 1 96 ? -5.386 -7.632 -9.012 1.00 89.62 96 ALA A CA 1
ATOM 722 C C . ALA A 1 96 ? -5.179 -6.902 -10.355 1.00 89.62 96 ALA A C 1
ATOM 724 O O . ALA A 1 96 ? -4.048 -6.685 -10.789 1.00 89.62 96 ALA A O 1
ATOM 725 N N . GLU A 1 97 ? -6.272 -6.456 -10.979 1.00 91.25 97 GLU A N 1
ATOM 726 C CA . GLU A 1 97 ? -6.253 -5.669 -12.217 1.00 91.25 97 GLU A CA 1
ATOM 727 C C . GLU A 1 97 ? -5.507 -4.335 -12.071 1.00 91.25 97 GLU A C 1
ATOM 729 O O . GLU A 1 97 ? -4.822 -3.908 -13.002 1.00 91.25 97 GLU A O 1
ATOM 734 N N . ASP A 1 98 ? -5.613 -3.685 -10.911 1.00 90.94 98 ASP A N 1
ATOM 735 C CA . ASP A 1 98 ? -4.945 -2.417 -10.622 1.00 90.94 98 ASP A CA 1
ATOM 736 C C . ASP A 1 98 ? -3.454 -2.634 -10.377 1.00 90.94 98 ASP A C 1
ATOM 738 O O . ASP A 1 98 ? -2.627 -1.929 -10.953 1.00 90.94 98 ASP A O 1
ATOM 742 N N . LEU A 1 99 ? -3.086 -3.668 -9.615 1.00 87.38 99 LEU A N 1
ATOM 743 C CA . LEU A 1 99 ? -1.682 -4.044 -9.426 1.00 87.38 99 LEU A CA 1
ATOM 744 C C . LEU A 1 99 ? -0.997 -4.371 -10.756 1.00 87.38 99 LEU A C 1
ATOM 746 O O . LEU A 1 99 ? 0.127 -3.927 -10.995 1.00 87.38 99 LEU A O 1
ATOM 750 N N . SER A 1 100 ? -1.678 -5.089 -11.652 1.00 88.00 100 SER A N 1
ATOM 751 C CA . SER A 1 100 ? -1.164 -5.369 -12.996 1.00 88.00 100 SER A CA 1
ATOM 752 C C . SER A 1 100 ? -0.983 -4.084 -13.815 1.00 88.00 100 SER A C 1
ATOM 754 O O . SER A 1 100 ? 0.078 -3.862 -14.397 1.00 88.00 100 SER A O 1
ATOM 756 N N . TYR A 1 101 ? -1.967 -3.182 -13.801 1.00 88.19 101 TYR A N 1
ATOM 757 C CA . TYR A 1 101 ? -1.874 -1.906 -14.514 1.00 88.19 101 TYR A CA 1
ATOM 758 C C . TYR A 1 101 ? -0.714 -1.030 -14.013 1.00 88.19 101 TYR A C 1
ATOM 760 O O . TYR A 1 101 ? 0.080 -0.526 -14.811 1.00 88.19 101 TYR A O 1
ATOM 768 N N . PHE A 1 102 ? -0.574 -0.870 -12.695 1.00 86.94 102 PHE A N 1
ATOM 769 C CA . PHE A 1 102 ? 0.461 -0.005 -12.128 1.00 86.94 102 PHE A CA 1
ATOM 770 C C . PHE A 1 102 ? 1.860 -0.618 -12.216 1.00 86.94 102 PHE A C 1
ATOM 772 O O . PHE A 1 102 ? 2.812 0.121 -12.470 1.00 86.94 102 PHE A O 1
ATOM 779 N N . SER A 1 103 ? 1.993 -1.942 -12.088 1.00 84.88 103 SER A N 1
ATOM 780 C CA . SER A 1 103 ? 3.282 -2.629 -12.258 1.00 84.88 103 SER A CA 1
ATOM 781 C C . SER A 1 103 ? 3.824 -2.509 -13.684 1.00 84.88 103 SER A C 1
ATOM 783 O O . SER A 1 103 ? 5.012 -2.230 -13.852 1.00 84.88 103 SER A O 1
ATOM 785 N N . ASN A 1 104 ? 2.961 -2.582 -14.705 1.00 82.06 104 ASN A N 1
ATOM 786 C CA . ASN A 1 104 ? 3.351 -2.365 -16.104 1.00 82.06 104 ASN A CA 1
ATOM 787 C C . ASN A 1 104 ? 3.911 -0.955 -16.361 1.00 82.06 104 ASN A C 1
ATOM 789 O O . ASN A 1 104 ? 4.741 -0.762 -17.244 1.00 82.06 104 ASN A O 1
ATOM 793 N N . GLY A 1 105 ? 3.489 0.042 -15.577 1.00 77.12 105 GLY A N 1
ATOM 794 C CA . GLY A 1 105 ? 4.009 1.409 -15.663 1.00 77.12 105 GLY A CA 1
ATOM 795 C C . GLY A 1 105 ? 5.268 1.678 -14.831 1.00 77.12 105 GLY A C 1
ATOM 796 O O . GLY A 1 105 ? 5.664 2.845 -14.709 1.00 77.12 105 GLY A O 1
ATOM 797 N N . GLY A 1 106 ? 5.872 0.635 -14.253 1.00 81.94 106 GLY A N 1
ATOM 798 C CA . GLY A 1 106 ? 7.139 0.671 -13.526 1.00 81.94 106 GLY A CA 1
ATOM 799 C C . GLY A 1 106 ? 7.075 1.303 -12.131 1.00 81.94 106 GLY A C 1
ATOM 800 O O . GLY A 1 106 ? 6.023 1.713 -11.639 1.00 81.94 106 GLY A O 1
ATOM 801 N N . ILE A 1 107 ? 8.246 1.427 -11.494 1.00 80.75 107 ILE A N 1
ATOM 802 C CA . ILE A 1 107 ? 8.397 1.906 -10.104 1.00 80.75 107 ILE A CA 1
ATOM 803 C C . ILE A 1 107 ? 7.741 3.274 -9.889 1.00 80.75 107 ILE A C 1
ATOM 805 O O . ILE A 1 107 ? 7.088 3.485 -8.873 1.00 80.75 107 ILE A O 1
ATOM 809 N N . ALA A 1 108 ? 7.835 4.190 -10.853 1.00 82.19 108 ALA A N 1
ATOM 810 C CA . ALA A 1 108 ? 7.230 5.513 -10.718 1.00 82.19 108 ALA A CA 1
ATOM 811 C C . ALA A 1 108 ? 5.695 5.464 -10.553 1.00 82.19 108 ALA A C 1
ATOM 813 O O . ALA A 1 108 ? 5.125 6.351 -9.929 1.00 82.19 108 ALA A O 1
ATOM 814 N N . ASN A 1 109 ? 5.009 4.449 -11.096 1.00 85.38 109 ASN A N 1
ATOM 815 C CA . ASN A 1 109 ? 3.548 4.315 -10.986 1.00 85.38 109 ASN A CA 1
ATOM 816 C C . ASN A 1 109 ? 3.177 3.774 -9.615 1.00 85.38 109 ASN A C 1
ATOM 818 O O . ASN A 1 109 ? 2.213 4.221 -9.007 1.00 85.38 109 ASN A O 1
ATOM 822 N N . ILE A 1 110 ? 3.987 2.838 -9.129 1.00 86.56 110 ILE A N 1
ATOM 823 C CA . ILE A 1 110 ? 3.870 2.266 -7.795 1.00 86.56 110 ILE A CA 1
ATOM 824 C C . ILE A 1 110 ? 4.082 3.360 -6.738 1.00 86.56 110 ILE A C 1
ATOM 826 O O . ILE A 1 110 ? 3.282 3.487 -5.815 1.00 86.56 110 ILE A O 1
ATOM 830 N N . VAL A 1 111 ? 5.110 4.201 -6.900 1.00 86.94 111 VAL A N 1
ATOM 831 C CA . VAL A 1 111 ? 5.360 5.346 -6.009 1.00 86.94 111 VAL A CA 1
ATOM 832 C C . VAL A 1 111 ? 4.184 6.321 -6.036 1.00 86.94 111 VAL A C 1
ATOM 834 O O . VAL A 1 111 ? 3.651 6.646 -4.978 1.00 86.94 111 VAL A O 1
ATOM 837 N N . ALA A 1 112 ? 3.725 6.723 -7.226 1.00 88.56 112 ALA A N 1
ATOM 838 C CA . ALA A 1 112 ? 2.582 7.622 -7.364 1.00 88.56 112 ALA A CA 1
ATOM 839 C C . ALA A 1 112 ? 1.311 7.046 -6.716 1.00 88.56 112 ALA A C 1
ATOM 841 O O . ALA A 1 112 ? 0.621 7.756 -5.991 1.00 88.56 112 ALA A O 1
ATOM 842 N N . LEU A 1 113 ? 1.041 5.749 -6.892 1.00 91.56 113 LEU A N 1
ATOM 843 C CA . LEU A 1 113 ? -0.081 5.063 -6.253 1.00 91.56 113 LEU A CA 1
ATOM 844 C C . LEU A 1 113 ? -0.012 5.173 -4.723 1.00 91.56 113 LEU A C 1
ATOM 846 O O . LEU A 1 113 ? -0.999 5.541 -4.091 1.00 91.56 113 LEU A O 1
ATOM 850 N N . PHE A 1 114 ? 1.143 4.896 -4.113 1.00 91.38 114 PHE A N 1
ATOM 851 C CA . PHE A 1 114 ? 1.293 4.973 -2.656 1.00 91.38 114 PHE A CA 1
ATOM 852 C C . PHE A 1 114 ? 1.281 6.408 -2.114 1.00 91.38 114 PHE A C 1
ATOM 854 O O . PHE A 1 114 ? 0.777 6.650 -1.012 1.00 91.38 114 PHE A O 1
ATOM 861 N N . GLU A 1 115 ? 1.789 7.380 -2.872 1.00 91.12 115 GLU A N 1
ATOM 862 C CA . GLU A 1 115 ? 1.607 8.800 -2.559 1.00 91.12 115 GLU A CA 1
ATOM 863 C C . GLU A 1 115 ? 0.122 9.179 -2.576 1.00 91.12 115 GLU A C 1
ATOM 865 O O . GLU A 1 115 ? -0.364 9.857 -1.669 1.00 91.12 115 GLU A O 1
ATOM 870 N N . GLU A 1 116 ? -0.618 8.695 -3.570 1.00 94.31 116 GLU A N 1
ATOM 871 C CA . GLU A 1 116 ? -2.041 8.966 -3.741 1.00 94.31 116 GLU A CA 1
ATOM 872 C C . GLU A 1 116 ? -2.891 8.304 -2.642 1.00 94.31 116 GLU A C 1
ATOM 874 O O . GLU A 1 116 ? -3.849 8.915 -2.154 1.00 94.31 116 GLU A O 1
ATOM 879 N N . VAL A 1 117 ? -2.496 7.114 -2.170 1.00 94.69 117 VAL A N 1
ATOM 880 C CA . VAL A 1 117 ? -3.068 6.476 -0.970 1.00 94.69 117 VAL A CA 1
ATOM 881 C C . VAL A 1 117 ? -2.830 7.353 0.257 1.00 94.69 117 VAL A C 1
ATOM 883 O O . VAL A 1 117 ? -3.778 7.684 0.965 1.00 94.69 117 VAL A O 1
ATOM 886 N N . ASN A 1 118 ? -1.594 7.808 0.485 1.00 93.25 118 ASN A N 1
ATOM 887 C CA . ASN A 1 118 ? -1.243 8.653 1.631 1.00 93.25 118 ASN A CA 1
ATOM 888 C C . ASN A 1 118 ? -2.024 9.976 1.691 1.00 93.25 118 ASN A C 1
ATOM 890 O O . ASN A 1 118 ? -2.238 10.499 2.784 1.00 93.25 118 ASN A O 1
ATOM 894 N N . LYS A 1 119 ? -2.442 10.530 0.545 1.00 93.44 119 LYS A N 1
ATOM 895 C CA . LYS A 1 119 ? -3.299 11.730 0.488 1.00 93.44 119 LYS A CA 1
ATOM 896 C C . LYS A 1 119 ? -4.739 11.461 0.939 1.00 93.44 119 LYS A C 1
ATOM 898 O O . LYS A 1 119 ? -5.429 12.402 1.318 1.00 93.44 119 LYS A O 1
ATOM 903 N N . ARG A 1 120 ? -5.193 10.206 0.881 1.00 94.81 120 ARG A N 1
ATOM 904 C CA . ARG A 1 120 ? -6.567 9.777 1.205 1.00 94.81 120 ARG A CA 1
ATOM 905 C C . ARG A 1 120 ? -6.708 9.131 2.574 1.00 94.81 120 ARG A C 1
ATOM 907 O O . ARG A 1 120 ? -7.831 8.907 3.015 1.00 94.81 120 ARG A O 1
ATOM 914 N N . LEU A 1 121 ? -5.599 8.823 3.238 1.00 93.69 121 LEU A N 1
ATOM 915 C CA . LEU A 1 121 ? -5.633 8.328 4.608 1.00 93.69 121 LEU A CA 1
ATOM 916 C C . LEU A 1 121 ? -6.178 9.402 5.569 1.00 93.69 121 LEU A C 1
ATOM 918 O O . LEU A 1 121 ? -6.048 10.602 5.299 1.00 93.69 121 LEU A O 1
ATOM 922 N N . PRO A 1 122 ? -6.750 8.996 6.718 1.00 92.38 122 PRO A N 1
ATOM 923 C CA . PRO A 1 122 ? -7.156 9.925 7.765 1.00 92.38 122 PRO A CA 1
ATOM 924 C C . PRO A 1 122 ? -6.016 10.870 8.166 1.00 92.38 122 PRO A C 1
ATOM 926 O O . PRO A 1 122 ? -4.838 10.501 8.147 1.00 92.38 122 PRO A O 1
ATOM 929 N N . LYS A 1 123 ? -6.353 12.105 8.559 1.00 90.25 123 LYS A N 1
ATOM 930 C CA . LYS A 1 123 ? -5.348 13.111 8.942 1.00 90.25 123 LYS A CA 1
ATOM 931 C C . LYS A 1 123 ? -4.415 12.574 10.033 1.00 90.25 123 LYS A C 1
ATOM 933 O O . LYS A 1 123 ? -4.860 11.970 11.004 1.00 90.25 123 LYS A O 1
ATOM 938 N N . GLY A 1 124 ? -3.115 12.816 9.865 1.00 87.62 124 GLY A N 1
ATOM 939 C CA . GLY A 1 124 ? -2.087 12.345 10.797 1.00 87.62 124 GLY A CA 1
ATOM 940 C C . GLY A 1 124 ? -1.787 10.846 10.706 1.00 87.62 124 GLY A C 1
ATOM 941 O O . GLY A 1 124 ? -1.016 10.346 11.518 1.00 87.62 124 GLY A O 1
ATOM 942 N N . LYS A 1 125 ? -2.364 10.124 9.738 1.00 90.50 125 LYS A N 1
ATOM 943 C CA . LYS A 1 125 ? -2.007 8.740 9.420 1.00 90.50 125 LYS A CA 1
ATOM 944 C C . LYS A 1 125 ? -1.230 8.681 8.111 1.00 90.50 125 LYS A C 1
ATOM 946 O O . LYS A 1 125 ? -1.473 9.447 7.179 1.00 90.50 125 LYS A O 1
ATOM 951 N N . LYS A 1 126 ? -0.272 7.766 8.066 1.00 91.38 126 LYS A N 1
ATOM 952 C CA . LYS A 1 126 ? 0.574 7.465 6.918 1.00 91.38 126 LYS A CA 1
ATOM 953 C C . LYS A 1 126 ? 0.660 5.964 6.736 1.00 91.38 126 LYS A C 1
ATOM 955 O O . LYS A 1 126 ? 0.485 5.203 7.686 1.00 91.38 126 LYS A O 1
ATOM 960 N N . LEU A 1 127 ? 0.914 5.566 5.503 1.00 91.25 127 LEU A N 1
ATOM 961 C CA . LEU A 1 127 ? 1.131 4.181 5.149 1.00 91.25 127 LEU A CA 1
ATOM 962 C C . LEU A 1 127 ? 2.486 3.724 5.707 1.00 91.25 127 LEU A C 1
ATOM 964 O O . LEU A 1 127 ? 3.500 4.391 5.512 1.00 91.25 127 LEU A O 1
ATOM 968 N N . GLU A 1 128 ? 2.484 2.602 6.414 1.00 90.38 128 GLU A N 1
ATOM 969 C CA . GLU A 1 128 ? 3.670 1.926 6.933 1.00 90.38 128 GLU A CA 1
ATOM 970 C C . GLU A 1 128 ? 3.738 0.543 6.289 1.00 90.38 128 GLU A C 1
ATOM 972 O O . GLU A 1 128 ? 2.755 -0.200 6.318 1.00 90.38 128 GLU A O 1
ATOM 977 N N . PHE A 1 129 ? 4.886 0.211 5.703 1.00 88.81 129 PHE A N 1
ATOM 978 C CA . PHE A 1 129 ? 5.130 -1.101 5.117 1.00 88.81 129 PHE A CA 1
ATOM 979 C C . PHE A 1 129 ? 5.782 -2.024 6.141 1.00 88.81 129 PHE A C 1
ATOM 981 O O . PHE A 1 129 ? 6.705 -1.622 6.847 1.00 88.81 129 PHE A O 1
ATOM 988 N N . ILE A 1 130 ? 5.318 -3.267 6.188 1.00 83.69 130 ILE A N 1
ATOM 989 C CA . ILE A 1 130 ? 5.859 -4.323 7.039 1.00 83.69 130 ILE A CA 1
ATOM 990 C C . ILE A 1 130 ? 6.261 -5.481 6.133 1.00 83.69 130 ILE A C 1
ATOM 992 O O . ILE A 1 130 ? 5.558 -5.819 5.181 1.00 83.69 130 ILE A O 1
ATOM 996 N N . THR A 1 131 ? 7.400 -6.088 6.436 1.00 75.06 131 THR A N 1
ATOM 997 C CA . THR A 1 131 ? 7.808 -7.363 5.849 1.00 75.06 131 THR A CA 1
ATOM 998 C C . THR A 1 131 ? 8.026 -8.344 6.988 1.00 75.06 131 THR A C 1
ATOM 1000 O O . THR A 1 131 ? 8.538 -7.963 8.045 1.00 75.06 131 THR A O 1
ATOM 1003 N N . ASP A 1 132 ? 7.608 -9.592 6.799 1.00 65.62 132 ASP A N 1
ATOM 1004 C CA . ASP A 1 132 ? 7.865 -10.643 7.778 1.00 65.62 132 ASP A CA 1
ATOM 1005 C C . ASP A 1 132 ? 9.381 -10.921 7.793 1.00 65.62 132 ASP A C 1
ATOM 1007 O O . ASP A 1 132 ? 9.927 -11.560 6.898 1.00 65.62 132 ASP A O 1
ATOM 1011 N N . SER A 1 133 ? 10.075 -10.375 8.799 1.00 53.59 133 SER A N 1
ATOM 1012 C CA . SER A 1 133 ? 11.543 -10.406 8.953 1.00 53.59 133 SER A CA 1
ATOM 1013 C C . SER A 1 133 ? 12.124 -11.827 9.084 1.00 53.59 133 SER A C 1
ATOM 1015 O O . SER A 1 133 ? 13.312 -12.056 8.871 1.00 53.59 133 SER A O 1
ATOM 1017 N N . THR A 1 134 ? 11.290 -12.825 9.380 1.00 52.78 134 THR A N 1
ATOM 1018 C CA . THR A 1 134 ? 11.693 -14.234 9.464 1.00 52.78 134 THR A CA 1
ATOM 1019 C C . THR A 1 134 ? 11.504 -14.947 8.127 1.00 52.78 134 THR A C 1
ATOM 1021 O O . THR A 1 134 ? 10.706 -15.877 8.020 1.00 52.78 134 THR A O 1
ATOM 1024 N N . GLN A 1 135 ? 12.238 -14.535 7.095 1.00 49.81 135 GLN A N 1
ATOM 1025 C CA . GLN A 1 135 ? 12.455 -15.408 5.942 1.00 49.81 135 GLN A CA 1
ATOM 1026 C C . GLN A 1 135 ? 13.707 -16.243 6.212 1.00 49.81 135 GLN A C 1
ATOM 1028 O O . GLN A 1 135 ? 14.799 -15.713 6.393 1.00 49.81 135 GLN A O 1
ATOM 1033 N N . ALA A 1 136 ? 13.553 -17.566 6.289 1.00 46.88 136 ALA A N 1
ATOM 1034 C CA . ALA A 1 136 ? 14.693 -18.472 6.287 1.00 46.88 136 ALA A CA 1
ATOM 1035 C C . ALA A 1 136 ? 15.361 -18.374 4.907 1.00 46.88 136 ALA A C 1
ATOM 1037 O O . ALA A 1 136 ? 14.879 -18.935 3.924 1.00 46.88 136 ALA A O 1
ATOM 1038 N N . PHE A 1 137 ? 16.433 -17.589 4.819 1.00 46.97 137 PHE A N 1
ATOM 1039 C CA . PHE A 1 137 ? 17.156 -17.364 3.575 1.00 46.97 137 PHE A CA 1
ATOM 1040 C C . PHE A 1 137 ? 17.958 -18.613 3.204 1.00 46.97 137 PHE A C 1
ATOM 1042 O O . PHE A 1 137 ? 19.069 -18.830 3.682 1.00 46.97 137 PHE A O 1
ATOM 1049 N N . THR A 1 138 ? 17.424 -19.431 2.305 1.00 47.94 138 THR A N 1
ATOM 1050 C CA . THR A 1 138 ? 18.256 -20.309 1.480 1.00 47.94 138 THR A CA 1
ATOM 1051 C C . THR A 1 138 ? 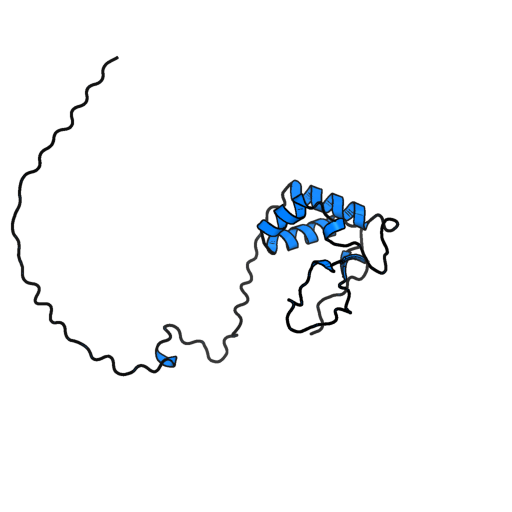18.731 -19.504 0.275 1.00 47.94 138 THR A C 1
ATOM 1053 O O . THR A 1 138 ? 17.908 -19.003 -0.487 1.00 47.94 138 THR A O 1
ATOM 1056 N N . SER A 1 139 ? 20.053 -19.384 0.115 1.00 51.56 139 SER A N 1
ATOM 1057 C CA . SER A 1 139 ? 20.814 -18.535 -0.830 1.00 51.56 139 SER A CA 1
ATOM 1058 C C . SER A 1 139 ? 20.409 -18.567 -2.324 1.00 51.56 139 SER A C 1
ATOM 1060 O O . SER A 1 139 ? 21.047 -17.897 -3.133 1.00 51.56 139 SER A O 1
ATOM 1062 N N . ALA A 1 140 ? 19.392 -19.332 -2.718 1.00 57.75 140 ALA A N 1
ATOM 1063 C CA . ALA A 1 140 ? 18.940 -19.483 -4.099 1.00 57.75 140 ALA A CA 1
ATOM 1064 C C . ALA A 1 140 ? 17.705 -18.633 -4.462 1.00 57.75 140 ALA A C 1
ATOM 1066 O O . ALA A 1 140 ? 17.394 -18.503 -5.645 1.00 57.75 140 ALA A O 1
ATOM 1067 N N . THR A 1 141 ? 16.998 -18.051 -3.486 1.00 50.84 141 THR A N 1
ATOM 1068 C CA . THR A 1 141 ? 15.724 -17.352 -3.733 1.00 50.84 141 THR A CA 1
ATOM 1069 C C . THR A 1 141 ? 15.891 -15.843 -3.567 1.00 50.84 141 THR A C 1
ATOM 1071 O O . THR A 1 141 ? 16.444 -15.384 -2.570 1.00 50.84 141 THR A O 1
ATOM 1074 N N . ASN A 1 142 ? 15.423 -15.065 -4.550 1.00 48.84 142 ASN A N 1
ATOM 1075 C CA . ASN A 1 142 ? 15.465 -13.599 -4.543 1.00 48.84 142 ASN A CA 1
ATOM 1076 C C . ASN A 1 142 ? 14.899 -13.047 -3.212 1.00 48.84 142 ASN A C 1
ATOM 1078 O O . ASN A 1 142 ? 13.724 -13.280 -2.942 1.00 48.84 142 ASN A O 1
ATOM 1082 N N . PRO A 1 143 ? 15.684 -12.312 -2.401 1.00 51.00 143 PRO A N 1
ATOM 1083 C CA . PRO A 1 143 ? 15.274 -11.857 -1.067 1.00 51.00 143 PRO A CA 1
ATOM 1084 C C . PRO A 1 143 ? 14.159 -10.797 -1.089 1.00 51.00 143 PRO A C 1
ATOM 1086 O O . PRO A 1 143 ? 13.626 -10.438 -0.045 1.00 51.00 143 PRO A O 1
ATOM 1089 N N . LEU A 1 144 ? 13.781 -10.294 -2.267 1.00 52.25 144 LEU A N 1
ATOM 1090 C CA . LEU A 1 144 ? 12.698 -9.331 -2.459 1.00 52.25 144 LEU A CA 1
ATOM 1091 C C . LEU A 1 144 ? 11.378 -10.027 -2.810 1.00 52.25 144 LEU A C 1
ATOM 1093 O O . LEU A 1 144 ? 10.674 -9.603 -3.730 1.00 52.25 144 LEU A O 1
ATOM 1097 N N . VAL A 1 145 ? 11.027 -11.114 -2.114 1.00 57.44 145 VAL A N 1
ATOM 1098 C CA . VAL A 1 145 ? 9.721 -11.749 -2.323 1.00 57.44 145 VAL A CA 1
ATOM 1099 C C . VAL A 1 145 ? 8.630 -10.834 -1.755 1.00 57.44 145 VAL A C 1
ATOM 1101 O O . VAL A 1 145 ? 8.264 -10.900 -0.584 1.00 57.44 145 VAL A O 1
ATOM 1104 N N . LEU A 1 146 ? 8.086 -9.980 -2.626 1.00 62.38 146 LEU A N 1
ATOM 1105 C CA . LEU A 1 146 ? 6.990 -9.045 -2.346 1.00 62.38 146 LEU A CA 1
ATOM 1106 C C . LEU A 1 146 ? 5.684 -9.738 -1.919 1.00 62.38 146 LEU A C 1
ATOM 1108 O O . LEU A 1 146 ? 4.749 -9.053 -1.515 1.00 62.38 146 LEU A O 1
ATOM 1112 N N . SER A 1 147 ? 5.595 -11.072 -1.986 1.00 67.12 147 SER A N 1
ATOM 1113 C CA . SER A 1 147 ? 4.412 -11.815 -1.530 1.00 67.12 147 SER A CA 1
ATOM 1114 C C . SER A 1 147 ? 4.158 -11.663 -0.029 1.00 67.12 147 SER A C 1
ATOM 1116 O O . SER A 1 147 ? 3.018 -11.800 0.398 1.00 67.12 147 SER A O 1
ATOM 1118 N N . ALA A 1 148 ? 5.193 -11.351 0.756 1.00 76.88 148 ALA A N 1
ATOM 1119 C CA . ALA A 1 148 ? 5.080 -11.071 2.186 1.00 76.88 148 ALA A CA 1
ATOM 1120 C C . ALA A 1 148 ? 4.993 -9.566 2.500 1.00 76.88 148 ALA A C 1
ATOM 1122 O O . ALA A 1 148 ? 5.015 -9.183 3.669 1.00 76.88 148 ALA A O 1
ATOM 1123 N N . LEU A 1 149 ? 4.929 -8.694 1.482 1.00 84.56 149 LEU A N 1
ATOM 1124 C CA . LEU A 1 149 ? 4.815 -7.258 1.708 1.00 84.56 149 LEU A CA 1
ATOM 1125 C C . LEU A 1 149 ? 3.412 -6.932 2.220 1.00 84.56 149 LEU A C 1
ATOM 1127 O O . LEU A 1 149 ? 2.398 -7.188 1.560 1.00 84.56 149 LEU A O 1
ATOM 1131 N N . ARG A 1 150 ? 3.376 -6.324 3.399 1.00 88.50 150 ARG A N 1
ATOM 1132 C CA . ARG A 1 150 ? 2.166 -5.889 4.086 1.00 88.50 150 ARG A CA 1
ATOM 1133 C C . ARG A 1 150 ? 2.188 -4.383 4.292 1.00 88.50 150 ARG A C 1
ATOM 1135 O O . ARG A 1 150 ? 3.242 -3.747 4.270 1.00 88.50 150 ARG A O 1
ATOM 1142 N N . ALA A 1 151 ? 1.014 -3.810 4.505 1.00 91.19 151 ALA A N 1
ATOM 1143 C CA . ALA A 1 151 ? 0.831 -2.409 4.832 1.00 91.19 151 ALA A CA 1
ATOM 1144 C C . ALA A 1 151 ? -0.122 -2.241 6.018 1.00 91.19 151 ALA A C 1
ATOM 1146 O O . ALA A 1 151 ? -1.026 -3.043 6.238 1.00 91.19 151 ALA A O 1
ATOM 1147 N N . LYS A 1 152 ? 0.055 -1.163 6.772 1.00 92.00 152 LYS A N 1
ATOM 1148 C CA . LYS A 1 152 ? -0.908 -0.672 7.765 1.00 92.00 152 LYS A CA 1
ATOM 1149 C C . LYS A 1 152 ? -0.878 0.852 7.794 1.00 92.00 152 LYS A C 1
ATOM 1151 O O . LYS A 1 152 ? -0.026 1.477 7.161 1.00 92.00 152 LYS A O 1
ATOM 1156 N N . ILE A 1 153 ? -1.783 1.455 8.557 1.00 91.81 153 ILE A N 1
ATOM 1157 C CA . ILE A 1 153 ? -1.715 2.884 8.868 1.00 91.81 153 ILE A CA 1
ATOM 1158 C C . ILE A 1 153 ? -1.009 3.118 10.197 1.00 91.81 153 ILE A C 1
ATOM 1160 O O . ILE A 1 153 ? -1.242 2.420 11.181 1.00 91.81 153 ILE A O 1
ATOM 1164 N N . SER A 1 154 ? -0.176 4.148 10.244 1.00 88.06 154 SER A N 1
ATOM 1165 C CA . SER A 1 154 ? 0.549 4.556 11.440 1.00 88.06 154 SER A CA 1
ATOM 1166 C C . SER A 1 154 ? 0.618 6.070 11.525 1.00 88.06 154 SER A C 1
ATOM 1168 O O . SER A 1 154 ? 0.650 6.764 10.512 1.00 88.06 154 SER A O 1
ATOM 1170 N N . SER A 1 155 ? 0.602 6.601 12.743 1.00 86.31 155 SER A N 1
ATOM 1171 C CA . SER A 1 155 ? 0.888 8.022 12.974 1.00 86.31 155 SER A CA 1
ATOM 1172 C C . SER A 1 155 ? 2.383 8.326 12.942 1.00 86.31 155 SER A C 1
ATOM 1174 O O . SER A 1 155 ? 2.757 9.459 12.668 1.00 86.31 155 SER A O 1
ATOM 1176 N N . ASN A 1 156 ? 3.219 7.308 13.162 1.00 82.75 156 ASN A N 1
ATOM 1177 C CA . ASN A 1 156 ? 4.674 7.399 13.174 1.00 82.75 156 ASN A CA 1
ATOM 1178 C C . ASN A 1 156 ? 5.233 6.288 12.273 1.00 82.75 156 ASN A C 1
ATOM 1180 O O . ASN A 1 156 ? 5.712 5.277 12.790 1.00 82.75 156 ASN A O 1
ATOM 1184 N N . PRO A 1 157 ? 5.103 6.406 10.940 1.00 76.12 157 PRO A N 1
ATOM 1185 C CA . PRO A 1 157 ? 5.674 5.411 10.042 1.00 76.12 157 PRO A CA 1
ATOM 1186 C C . PRO A 1 157 ? 7.193 5.357 10.248 1.00 76.12 157 PRO A C 1
ATOM 1188 O O . PRO A 1 157 ? 7.833 6.397 10.424 1.00 76.12 157 PRO A O 1
ATOM 1191 N N . ALA A 1 158 ? 7.769 4.156 10.220 1.00 67.31 158 ALA A N 1
ATOM 1192 C CA . ALA A 1 158 ? 9.217 3.995 10.269 1.00 67.31 158 ALA A CA 1
ATOM 1193 C C . ALA A 1 158 ? 9.862 4.793 9.120 1.00 67.31 158 ALA A C 1
ATOM 1195 O O . ALA A 1 158 ? 9.507 4.617 7.952 1.00 67.31 158 ALA A O 1
ATOM 1196 N N . SER A 1 159 ? 10.786 5.699 9.445 1.00 56.34 159 SER A N 1
ATOM 1197 C CA . SER A 1 159 ? 11.558 6.425 8.443 1.00 56.34 159 SER A CA 1
ATOM 1198 C C . SER A 1 159 ? 12.756 5.582 8.013 1.00 56.34 159 SER A C 1
ATOM 1200 O O . SER A 1 159 ? 13.516 5.077 8.838 1.00 56.34 159 SER A O 1
ATOM 1202 N N . VAL A 1 160 ? 12.963 5.453 6.702 1.00 49.97 160 VAL A N 1
ATOM 1203 C CA . VAL A 1 160 ? 14.210 4.911 6.145 1.00 49.97 160 VAL A CA 1
ATOM 1204 C C . VAL A 1 160 ? 15.258 6.027 6.211 1.00 49.97 160 VAL A C 1
ATOM 1206 O O . VAL A 1 160 ? 15.546 6.692 5.223 1.00 49.97 160 VAL A O 1
ATOM 1209 N N . SER A 1 161 ? 15.736 6.334 7.414 1.00 36.97 161 SER A N 1
ATOM 1210 C CA . SER A 1 161 ? 16.776 7.340 7.654 1.00 36.97 161 SER A CA 1
ATOM 1211 C C . SER A 1 161 ? 17.664 6.906 8.818 1.00 36.97 161 SER A C 1
ATOM 1213 O O . SER A 1 161 ? 17.779 7.606 9.821 1.00 36.97 161 SER A O 1
ATOM 1215 N N . ALA A 1 162 ? 18.263 5.727 8.698 1.00 33.59 162 ALA A N 1
ATOM 1216 C CA . ALA A 1 162 ? 19.403 5.311 9.505 1.00 33.59 162 ALA A CA 1
ATOM 1217 C C . ALA A 1 162 ? 20.075 4.129 8.802 1.00 33.59 162 ALA A C 1
ATOM 1219 O O . ALA A 1 162 ? 19.731 2.984 9.073 1.00 33.59 162 ALA A O 1
ATOM 1220 N N . ASN A 1 163 ? 20.940 4.431 7.835 1.00 32.06 163 ASN A N 1
ATOM 1221 C CA . ASN A 1 163 ? 22.093 3.625 7.425 1.00 32.06 163 ASN A CA 1
ATOM 1222 C C . ASN A 1 163 ? 23.031 4.514 6.612 1.00 32.06 163 ASN A C 1
ATOM 1224 O O . ASN A 1 163 ? 22.532 5.156 5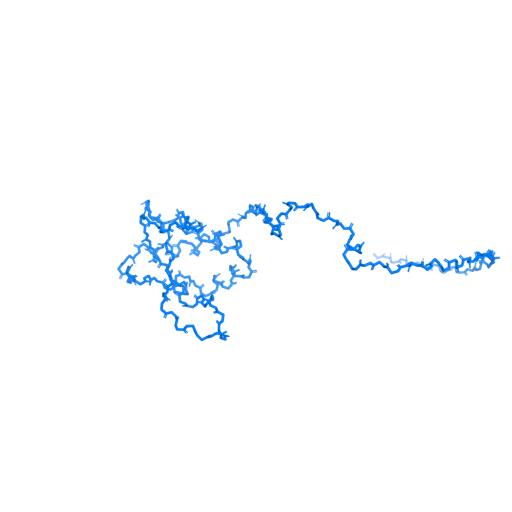.660 1.00 32.06 163 ASN A O 1
#